Protein AF-A0A1J5P8K4-F1 (afdb_monomer_lite)

pLDDT: mean 73.36, std 12.19, range [48.62, 95.69]

Organism: NCBI:txid410659

Structure (mmCIF, N/CA/C/O backbone):
data_AF-A0A1J5P8K4-F1
#
_entry.id   AF-A0A1J5P8K4-F1
#
loop_
_atom_site.group_PDB
_atom_site.id
_atom_site.type_symbol
_atom_site.label_atom_id
_atom_site.label_alt_id
_atom_site.label_comp_id
_atom_site.label_asym_id
_atom_site.label_entity_id
_atom_site.label_seq_id
_atom_site.pdbx_PDB_ins_code
_atom_site.Cartn_x
_atom_site.Cartn_y
_atom_site.Cartn_z
_atom_site.occupancy
_atom_site.B_iso_or_equiv
_atom_site.auth_seq_id
_atom_site.auth_comp_id
_atom_site.auth_asym_id
_atom_site.auth_atom_id
_atom_site.pdbx_PDB_model_num
ATOM 1 N N . MET A 1 1 ? -3.760 -6.191 8.290 1.00 50.62 1 MET A N 1
ATOM 2 C CA . MET A 1 1 ? -4.776 -7.247 8.521 1.00 50.62 1 MET A CA 1
ATOM 3 C C . MET A 1 1 ? -4.836 -7.707 9.979 1.00 50.62 1 MET A C 1
ATOM 5 O O . MET A 1 1 ? -5.909 -7.622 10.555 1.00 50.62 1 MET A O 1
ATOM 9 N N . ASN A 1 2 ? -3.712 -8.074 10.612 1.00 51.94 2 ASN A N 1
ATOM 10 C CA . ASN A 1 2 ? -3.674 -8.512 12.024 1.00 51.94 2 ASN A CA 1
ATOM 11 C C . ASN A 1 2 ? -4.261 -7.515 13.048 1.00 51.94 2 ASN A C 1
ATOM 13 O O . ASN A 1 2 ? -4.908 -7.918 14.007 1.00 51.94 2 ASN A O 1
ATOM 17 N N . ILE A 1 3 ? -4.072 -6.207 12.845 1.00 54.38 3 ILE A N 1
ATOM 18 C CA . ILE A 1 3 ? -4.549 -5.177 13.787 1.00 54.38 3 ILE A CA 1
ATOM 19 C C . ILE A 1 3 ? -6.087 -5.091 13.793 1.00 54.38 3 ILE A C 1
ATOM 21 O O . ILE A 1 3 ? -6.693 -4.973 14.853 1.00 54.38 3 ILE A O 1
ATOM 25 N N . LEU A 1 4 ? -6.721 -5.230 12.624 1.00 57.44 4 LEU A N 1
ATOM 26 C CA . LEU A 1 4 ? -8.182 -5.217 12.478 1.00 57.44 4 LEU A CA 1
ATOM 27 C C . LEU A 1 4 ? -8.834 -6.480 13.046 1.00 57.44 4 LEU A C 1
ATOM 29 O O . LEU A 1 4 ? -9.880 -6.384 13.681 1.00 57.44 4 LEU A O 1
ATOM 33 N N . GLN A 1 5 ? -8.216 -7.652 12.858 1.00 64.62 5 GLN A N 1
ATOM 34 C CA . GLN A 1 5 ? -8.687 -8.895 13.482 1.00 64.62 5 GLN A CA 1
ATOM 35 C C . GLN A 1 5 ? -8.661 -8.778 15.007 1.00 64.62 5 GLN A C 1
ATOM 37 O O . GLN A 1 5 ? -9.682 -8.982 15.652 1.00 64.62 5 GLN A O 1
ATOM 42 N N . ARG A 1 6 ? -7.548 -8.301 15.575 1.00 76.94 6 ARG A N 1
ATOM 43 C CA . ARG A 1 6 ? -7.420 -8.089 17.021 1.00 76.94 6 ARG A CA 1
ATOM 44 C C . ARG A 1 6 ? -8.443 -7.093 17.580 1.00 76.94 6 ARG A C 1
ATOM 46 O O . ARG A 1 6 ? -8.961 -7.310 18.673 1.00 76.94 6 ARG A O 1
ATOM 53 N N . GLN A 1 7 ? -8.731 -6.009 16.857 1.00 63.56 7 GLN A N 1
ATOM 54 C CA . GLN A 1 7 ? -9.773 -5.058 17.262 1.00 63.56 7 GLN A CA 1
ATOM 55 C C . GLN A 1 7 ? -11.168 -5.685 17.197 1.00 63.56 7 GLN A C 1
ATOM 57 O O . GLN A 1 7 ? -11.941 -5.536 18.137 1.00 63.56 7 GLN A O 1
ATOM 62 N N . THR A 1 8 ? -11.461 -6.449 16.144 1.00 71.88 8 THR A N 1
ATOM 63 C CA . THR A 1 8 ? -12.735 -7.172 16.006 1.00 71.88 8 THR A CA 1
ATOM 64 C C . THR A 1 8 ? -12.936 -8.172 17.144 1.00 71.88 8 THR A C 1
ATOM 66 O O . THR A 1 8 ? -14.010 -8.228 17.743 1.00 71.88 8 THR A O 1
ATOM 69 N N . ASP A 1 9 ? -11.891 -8.922 17.487 1.00 76.19 9 ASP A N 1
ATOM 70 C CA . ASP A 1 9 ? -11.930 -9.908 18.566 1.00 76.19 9 ASP A CA 1
ATOM 71 C C . ASP A 1 9 ? -12.082 -9.243 19.941 1.00 76.19 9 ASP A C 1
ATOM 73 O O . ASP A 1 9 ? -12.815 -9.743 20.793 1.00 76.19 9 ASP A O 1
ATOM 77 N N . SER A 1 10 ? -11.466 -8.072 20.134 1.00 74.94 10 SER A N 1
ATOM 78 C CA . SER A 1 10 ? -11.601 -7.286 21.368 1.00 74.94 10 SER A CA 1
ATOM 79 C C . SER A 1 10 ? -13.024 -6.741 21.543 1.00 74.94 10 SER A C 1
ATOM 81 O O . SER A 1 10 ? -13.605 -6.885 22.616 1.00 74.94 10 SER A O 1
ATOM 83 N N . VAL A 1 11 ? -13.631 -6.209 20.476 1.00 72.00 11 VAL A N 1
ATOM 84 C CA . VAL A 1 11 ? -15.025 -5.723 20.501 1.00 72.00 11 VAL A CA 1
ATOM 85 C C . VAL A 1 11 ? -16.013 -6.878 20.699 1.00 72.00 11 VAL A C 1
ATOM 87 O O . VAL A 1 11 ? -16.992 -6.738 21.430 1.00 72.00 11 VAL A O 1
ATOM 90 N N . ARG A 1 12 ? -15.753 -8.056 20.114 1.00 72.00 12 ARG A N 1
ATOM 91 C CA . ARG A 1 12 ? -16.552 -9.268 20.373 1.00 72.00 12 ARG A CA 1
ATOM 92 C C . ARG A 1 12 ? -16.487 -9.713 21.832 1.00 72.00 12 ARG A C 1
ATOM 94 O O . ARG A 1 12 ? -17.516 -10.087 22.393 1.00 72.00 12 ARG A O 1
ATOM 101 N N . ALA A 1 13 ? -15.302 -9.686 22.440 1.00 79.50 13 ALA A N 1
ATOM 102 C CA . ALA A 1 13 ? -15.134 -10.047 23.844 1.00 79.50 13 ALA A CA 1
ATOM 103 C C . ALA A 1 13 ? -15.899 -9.083 24.768 1.00 79.50 13 ALA A C 1
ATOM 105 O O . ALA A 1 13 ? -16.605 -9.527 25.674 1.00 79.50 13 ALA A O 1
ATOM 106 N N . GLU A 1 14 ? -15.824 -7.780 24.492 1.00 76.06 14 GLU A N 1
ATOM 107 C CA . GLU A 1 14 ? -16.542 -6.749 25.245 1.00 76.06 14 GLU A CA 1
ATOM 108 C C . GLU A 1 14 ? -18.067 -6.865 25.090 1.00 76.06 14 GLU A C 1
ATOM 110 O O . GLU A 1 14 ? -18.800 -6.796 26.078 1.00 76.06 14 GLU A O 1
ATOM 115 N N . LEU A 1 15 ? -18.556 -7.144 23.878 1.00 74.50 15 LEU A N 1
ATOM 116 C CA . LEU A 1 15 ? -19.980 -7.364 23.623 1.00 74.50 15 LEU A CA 1
ATOM 117 C C . LEU A 1 15 ? -20.518 -8.582 24.390 1.00 74.50 15 LEU A C 1
ATOM 119 O O . LEU A 1 15 ? -21.574 -8.499 25.016 1.00 74.50 15 LEU A O 1
ATOM 123 N N . ASN A 1 16 ? -19.783 -9.696 24.396 1.00 73.31 16 ASN A N 1
ATOM 124 C CA . ASN A 1 16 ? -20.172 -10.895 25.146 1.00 73.31 16 ASN A CA 1
ATOM 125 C C . ASN A 1 16 ? -20.188 -10.646 26.664 1.00 73.31 16 ASN A C 1
ATOM 127 O O . ASN A 1 16 ? -21.091 -11.117 27.364 1.00 73.31 16 ASN A O 1
ATOM 131 N N . ALA A 1 17 ? -19.234 -9.862 27.178 1.00 76.88 17 ALA A N 1
ATOM 132 C CA . ALA A 1 17 ? -19.223 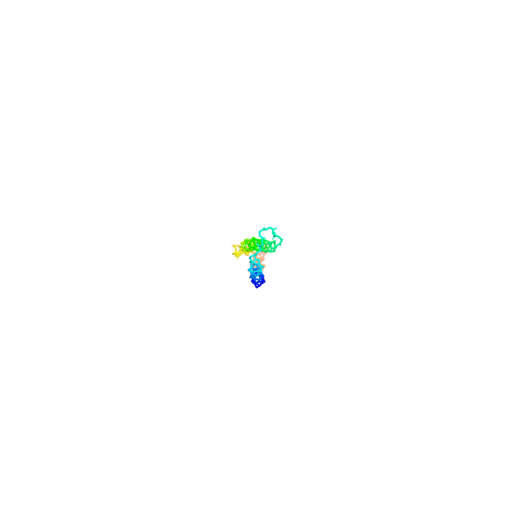-9.443 28.577 1.00 76.88 17 ALA A CA 1
ATOM 133 C C . ALA A 1 17 ? -20.424 -8.539 28.915 1.00 76.88 17 ALA A C 1
ATOM 135 O O . ALA A 1 17 ? -21.074 -8.734 29.945 1.00 76.88 17 ALA A O 1
ATOM 136 N N . ALA A 1 18 ? -20.776 -7.604 28.027 1.00 67.94 18 ALA A N 1
ATOM 137 C CA . ALA A 1 18 ? -21.936 -6.730 28.190 1.00 67.94 18 ALA A CA 1
ATOM 138 C C . ALA A 1 18 ? -23.263 -7.509 28.170 1.00 67.94 18 ALA A C 1
ATOM 140 O O . ALA A 1 18 ? -24.105 -7.285 29.040 1.00 67.94 18 ALA A O 1
ATOM 141 N N . ILE A 1 19 ? -23.434 -8.468 27.251 1.00 68.50 19 ILE A N 1
ATOM 142 C CA . ILE A 1 19 ? -24.621 -9.342 27.173 1.00 68.50 19 ILE A CA 1
ATOM 143 C C . ILE A 1 19 ? -24.780 -10.158 28.460 1.00 68.50 19 ILE A C 1
ATOM 145 O O . ILE A 1 19 ? -25.870 -10.215 29.032 1.00 68.50 19 ILE A O 1
ATOM 149 N N . THR A 1 20 ? -23.684 -10.729 28.963 1.00 74.19 20 THR A N 1
ATOM 150 C CA . THR A 1 20 ? -23.686 -11.468 30.236 1.00 74.19 20 THR A CA 1
ATOM 151 C C . THR A 1 20 ? -24.033 -10.543 31.409 1.00 74.19 20 THR A C 1
ATOM 153 O O . THR A 1 20 ? -24.794 -10.920 32.298 1.00 74.19 20 THR A O 1
ATOM 156 N N . GLY A 1 21 ? -23.557 -9.294 31.382 1.00 69.56 21 GLY A N 1
ATOM 157 C CA . GLY A 1 21 ? -23.916 -8.263 32.357 1.00 69.56 21 GLY A CA 1
ATOM 158 C C . GLY A 1 21 ? -25.386 -7.824 32.299 1.00 69.56 21 GLY A C 1
ATOM 159 O O . GLY A 1 21 ? -25.956 -7.504 33.342 1.00 69.56 21 GLY A O 1
ATOM 160 N N . VAL A 1 22 ? -26.018 -7.818 31.118 1.00 65.25 22 VAL A N 1
ATOM 161 C CA . VAL A 1 22 ? -27.469 -7.589 30.953 1.00 65.25 22 VAL A CA 1
ATOM 162 C C . VAL A 1 22 ? -28.257 -8.760 31.530 1.00 65.25 22 VAL A C 1
ATOM 164 O O . VAL A 1 22 ? -29.190 -8.534 32.296 1.00 65.25 22 VAL A O 1
ATOM 167 N N . ALA A 1 23 ? -27.873 -9.996 31.199 1.00 62.06 23 ALA A N 1
ATOM 168 C CA . ALA A 1 23 ? -28.528 -11.201 31.703 1.00 62.06 23 ALA A CA 1
ATOM 169 C C . ALA A 1 23 ? -28.462 -11.268 33.237 1.00 62.06 23 ALA A C 1
ATOM 171 O O . ALA A 1 23 ? -29.494 -11.386 33.889 1.00 62.06 23 ALA A O 1
ATOM 172 N N . ALA A 1 24 ? -27.283 -11.030 33.821 1.00 65.81 24 ALA A N 1
ATOM 173 C CA . ALA A 1 24 ? -27.112 -10.966 35.270 1.00 65.81 24 ALA A CA 1
ATOM 174 C C . ALA A 1 24 ? -27.910 -9.817 35.912 1.00 65.81 24 ALA A C 1
ATOM 176 O O . ALA A 1 24 ? -28.422 -9.958 37.020 1.00 65.81 24 ALA A O 1
ATOM 177 N N . ALA A 1 25 ? -28.034 -8.663 35.248 1.00 60.12 25 ALA A N 1
ATOM 178 C CA . ALA A 1 25 ? -28.866 -7.569 35.745 1.00 60.12 25 ALA A CA 1
ATOM 179 C C . ALA A 1 25 ? -30.355 -7.931 35.714 1.00 60.12 25 ALA A C 1
ATOM 181 O O . ALA A 1 25 ? -31.061 -7.631 36.670 1.00 60.12 25 ALA A O 1
ATOM 182 N N . ASN A 1 26 ? -30.818 -8.597 34.656 1.00 61.72 26 ASN A N 1
ATOM 183 C CA . ASN A 1 26 ? -32.197 -9.065 34.533 1.00 61.72 26 ASN A CA 1
ATOM 184 C C . ASN A 1 26 ? -32.531 -10.140 35.574 1.00 61.72 26 ASN A C 1
ATOM 186 O O . ASN A 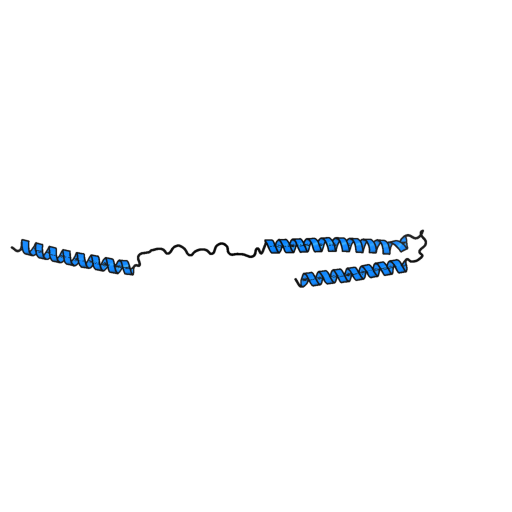1 26 ? -33.576 -10.035 36.215 1.00 61.72 26 ASN A O 1
ATOM 190 N N . ASP A 1 27 ? -31.625 -11.089 35.818 1.00 63.66 27 ASP A N 1
ATOM 191 C CA . ASP A 1 27 ? -31.789 -12.110 36.862 1.00 63.66 27 ASP A CA 1
ATOM 192 C C . ASP A 1 27 ? -31.841 -11.484 38.264 1.00 63.66 27 ASP A C 1
ATOM 194 O O . ASP A 1 27 ? -32.684 -11.845 39.083 1.00 63.66 27 ASP A O 1
ATOM 198 N N . ASN A 1 28 ? -31.018 -10.462 38.528 1.00 62.97 28 ASN A N 1
ATOM 199 C CA . ASN A 1 28 ? -31.056 -9.707 39.788 1.00 62.97 28 ASN A CA 1
ATOM 200 C C . ASN A 1 28 ? -32.286 -8.787 39.928 1.00 62.97 28 ASN A C 1
ATOM 202 O O . ASN A 1 28 ? -32.523 -8.246 41.007 1.00 62.97 28 ASN A O 1
ATOM 206 N N . THR A 1 29 ? -33.067 -8.593 38.861 1.00 56.47 29 THR A N 1
ATOM 207 C CA . THR A 1 29 ? -34.278 -7.750 38.859 1.00 56.47 29 THR A CA 1
ATOM 208 C C . THR A 1 29 ? -35.562 -8.596 38.874 1.00 56.47 29 THR A C 1
ATOM 210 O O . THR A 1 29 ? -36.659 -8.079 38.649 1.00 56.47 29 THR A O 1
ATOM 213 N N . PHE A 1 30 ? -35.468 -9.901 39.149 1.00 51.47 30 PHE A N 1
ATOM 214 C CA . PHE A 1 30 ? -36.637 -10.774 39.231 1.00 51.47 30 PHE A CA 1
ATOM 215 C C . PHE A 1 30 ? -37.503 -10.406 40.454 1.00 51.47 30 PHE A C 1
ATOM 217 O O . PHE A 1 30 ? -37.014 -10.331 41.577 1.00 51.47 30 PHE A O 1
ATOM 224 N N . ASN A 1 31 ? -38.804 -10.180 40.234 1.00 57.25 31 ASN A N 1
ATOM 225 C CA . ASN A 1 31 ? -39.810 -9.862 41.263 1.00 57.25 31 ASN A CA 1
ATOM 226 C C . ASN A 1 31 ? -39.697 -8.484 41.971 1.00 57.25 31 ASN A C 1
ATOM 228 O O . ASN A 1 31 ? -40.096 -8.340 43.127 1.00 57.25 31 ASN A O 1
ATOM 232 N N . VAL A 1 32 ? -39.201 -7.437 41.297 1.00 58.31 32 VAL A N 1
ATOM 233 C CA . VAL A 1 32 ? -39.280 -6.057 41.827 1.00 58.31 32 VAL A CA 1
ATOM 234 C C . VAL A 1 32 ? -40.688 -5.465 41.689 1.00 58.31 32 VAL A C 1
ATOM 236 O O . VAL A 1 32 ? -41.302 -5.509 40.620 1.00 58.31 32 VAL A O 1
ATOM 239 N N . ASN A 1 33 ? -41.188 -4.864 42.773 1.00 58.03 33 ASN A N 1
ATOM 240 C CA . ASN A 1 33 ? -42.472 -4.163 42.811 1.00 58.03 33 ASN A CA 1
ATOM 241 C C . ASN A 1 33 ? -42.532 -3.096 41.686 1.00 58.03 33 ASN A C 1
ATOM 243 O O . ASN A 1 33 ? -41.624 -2.262 41.613 1.00 58.03 33 ASN A O 1
ATOM 247 N N . PRO A 1 34 ? -43.574 -3.077 40.825 1.00 57.72 34 PRO A N 1
ATOM 248 C CA . PRO A 1 34 ? -43.709 -2.141 39.701 1.00 57.72 34 PRO A CA 1
ATOM 249 C C . PRO A 1 34 ? -43.551 -0.656 40.050 1.00 57.72 34 PRO A C 1
ATOM 251 O O . PRO A 1 34 ? -43.240 0.136 39.164 1.00 57.72 34 PRO A O 1
ATOM 254 N N . VAL A 1 35 ? -43.745 -0.287 41.319 1.00 56.97 35 VAL A N 1
ATOM 255 C CA . VAL A 1 35 ? -43.654 1.093 41.818 1.00 56.97 35 VAL A CA 1
ATOM 256 C C . VAL A 1 35 ? -42.198 1.535 42.077 1.00 56.97 35 VAL A C 1
ATOM 258 O O . VAL A 1 35 ? -41.928 2.727 42.193 1.00 56.97 35 VAL A O 1
ATOM 261 N N . GLN A 1 36 ? -41.228 0.609 42.119 1.00 57.41 36 GLN A N 1
ATOM 262 C CA . GLN A 1 36 ? -39.798 0.917 42.275 1.00 57.41 36 GLN A CA 1
ATOM 263 C C . GLN A 1 36 ? -39.039 0.759 40.948 1.00 57.41 36 GLN A C 1
ATOM 265 O O . GLN A 1 36 ? -38.321 -0.212 40.705 1.00 57.41 36 GLN A O 1
ATOM 270 N N . SER A 1 37 ? -39.160 1.766 40.083 1.00 57.53 37 SER A N 1
ATOM 271 C CA . SER A 1 37 ? -38.484 1.856 38.776 1.00 57.53 37 SER A CA 1
ATOM 272 C C . SER A 1 37 ? -36.952 1.881 38.872 1.00 57.53 37 SER A C 1
ATOM 274 O O . SER A 1 37 ? -36.264 1.550 37.908 1.00 57.53 37 SER A O 1
ATOM 276 N N . VAL A 1 38 ? -36.414 2.250 40.039 1.00 58.09 38 VAL A N 1
ATOM 277 C CA . VAL A 1 38 ? -34.976 2.440 40.291 1.00 58.09 38 VAL A CA 1
ATOM 278 C C . VAL A 1 38 ? -34.178 1.156 40.042 1.00 58.09 38 VAL A C 1
ATOM 280 O O . VAL A 1 38 ? -33.092 1.214 39.465 1.00 58.09 38 VAL A O 1
ATOM 283 N N . HIS A 1 39 ? -34.745 -0.009 40.365 1.00 56.28 39 HIS A N 1
ATOM 284 C CA . HIS A 1 39 ? -34.093 -1.303 40.146 1.00 56.28 39 HIS A CA 1
ATOM 285 C C . HIS A 1 39 ? -34.138 -1.784 38.687 1.00 56.28 39 HIS A C 1
ATOM 287 O O . HIS A 1 39 ? -33.337 -2.632 38.313 1.00 56.28 39 HIS A O 1
ATOM 293 N N . LYS A 1 40 ? -35.007 -1.214 37.835 1.00 59.75 40 LYS A N 1
ATOM 294 C CA . LYS A 1 40 ? -35.077 -1.522 36.389 1.00 59.75 40 LYS A CA 1
ATOM 295 C C . LYS A 1 40 ? -34.100 -0.689 35.550 1.00 59.75 40 LYS A C 1
ATOM 297 O O . LYS A 1 40 ? -33.732 -1.075 34.442 1.00 59.75 40 LYS A O 1
ATOM 302 N N . THR A 1 41 ? -33.646 0.442 36.086 1.00 60.69 41 THR A N 1
ATOM 303 C CA . THR A 1 41 ? -32.708 1.372 35.434 1.00 60.69 41 THR A CA 1
ATOM 304 C C . THR A 1 41 ? -31.396 0.729 34.947 1.00 60.69 41 THR A C 1
ATOM 306 O O . THR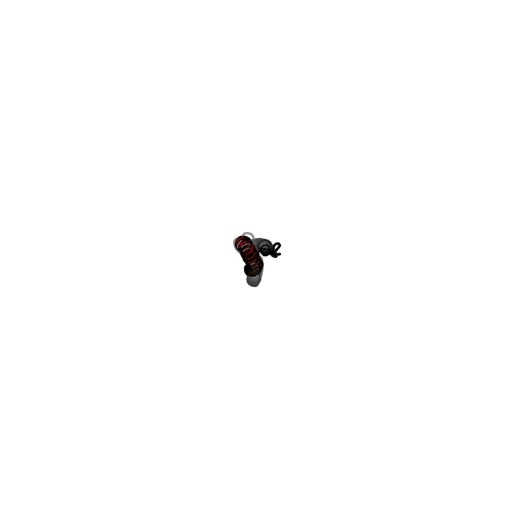 A 1 41 ? -30.964 1.063 33.843 1.00 60.69 41 THR A O 1
ATOM 309 N N . PRO A 1 42 ? -30.748 -0.198 35.688 1.00 65.06 42 PRO A N 1
ATOM 310 C CA . PRO A 1 42 ? -29.518 -0.854 35.240 1.00 65.06 42 PRO A CA 1
ATOM 311 C C . PRO A 1 42 ? -29.729 -1.774 34.032 1.00 65.06 42 PRO A C 1
ATOM 313 O O . PRO A 1 42 ? -28.865 -1.836 33.163 1.00 65.06 42 PRO A O 1
ATOM 316 N N . ALA A 1 43 ? -30.869 -2.470 33.961 1.00 64.62 43 ALA A N 1
ATOM 317 C CA . ALA A 1 43 ? -31.213 -3.338 32.835 1.00 64.62 43 ALA A CA 1
ATOM 318 C C . ALA A 1 43 ? -31.475 -2.515 31.564 1.00 64.62 43 ALA A C 1
ATOM 320 O O . ALA A 1 43 ? -30.894 -2.794 30.517 1.00 64.62 43 ALA A O 1
ATOM 321 N N . ALA A 1 44 ? -32.258 -1.437 31.681 1.00 64.38 44 ALA A N 1
ATOM 322 C CA . ALA A 1 44 ? -32.522 -0.519 30.574 1.00 64.38 44 ALA A CA 1
ATOM 323 C C . ALA A 1 44 ? -31.246 0.186 30.079 1.00 64.38 44 ALA A C 1
ATOM 325 O O . ALA A 1 44 ? -31.031 0.280 28.872 1.00 64.38 44 ALA A O 1
ATOM 326 N N . LYS A 1 45 ? -30.359 0.623 30.989 1.00 68.94 45 LYS A N 1
ATOM 327 C CA . LYS A 1 45 ? -29.051 1.186 30.612 1.00 68.94 45 LYS A CA 1
ATOM 328 C C . LYS A 1 45 ? -28.205 0.191 29.828 1.00 68.94 45 LYS A C 1
ATOM 330 O O . LYS A 1 45 ? -27.761 0.517 28.736 1.00 68.94 45 LYS A O 1
ATOM 335 N N . ARG A 1 46 ? -28.043 -1.035 30.336 1.00 67.44 46 ARG A N 1
ATOM 336 C CA . ARG A 1 46 ? -27.235 -2.041 29.637 1.00 67.44 46 ARG A CA 1
ATOM 337 C C . ARG A 1 46 ? -27.850 -2.465 28.299 1.00 67.44 46 ARG A C 1
ATOM 339 O O . ARG A 1 46 ? -27.121 -2.840 27.388 1.00 67.44 46 ARG A O 1
ATOM 346 N N . GLN A 1 47 ? -29.171 -2.378 28.147 1.00 71.69 47 GLN A N 1
ATOM 347 C CA . GLN A 1 47 ? -29.837 -2.622 26.867 1.00 71.69 47 GLN A CA 1
ATOM 348 C C . GLN A 1 47 ? -29.553 -1.513 25.844 1.00 71.69 47 GLN A C 1
ATOM 350 O O . GLN A 1 47 ? -29.296 -1.813 24.678 1.00 71.69 47 GLN A O 1
ATOM 355 N N . ILE A 1 48 ? -29.513 -0.253 26.289 1.00 69.75 48 ILE A N 1
ATOM 356 C CA . ILE A 1 48 ? -29.066 0.881 25.467 1.00 69.75 48 ILE A CA 1
ATOM 357 C C . ILE A 1 48 ? -27.584 0.725 25.102 1.00 69.75 48 ILE A C 1
ATOM 359 O O . ILE A 1 48 ? -27.229 0.947 23.948 1.00 69.75 48 ILE A O 1
ATOM 363 N N . ASP A 1 49 ? -26.737 0.267 26.028 1.00 71.25 49 ASP A N 1
ATOM 364 C CA . ASP A 1 49 ? -25.311 0.032 25.763 1.00 71.25 49 ASP A CA 1
ATOM 365 C C . ASP A 1 49 ? -25.102 -1.067 24.706 1.00 71.25 49 ASP A C 1
ATOM 367 O O . ASP A 1 49 ? -24.309 -0.902 23.779 1.00 71.25 49 ASP A O 1
ATOM 371 N N . VAL A 1 50 ? -25.859 -2.169 24.772 1.00 71.75 50 VAL A N 1
ATOM 372 C CA . VAL A 1 50 ? -25.825 -3.220 23.737 1.00 71.75 50 VAL A CA 1
ATOM 373 C C . VAL A 1 50 ? -26.306 -2.685 22.385 1.00 71.75 50 VAL A C 1
ATOM 375 O O . VAL A 1 50 ? -25.705 -2.993 21.352 1.00 71.75 50 VAL A O 1
ATOM 378 N N . GLN A 1 51 ? -27.353 -1.859 22.366 1.00 77.50 51 GLN A N 1
ATOM 379 C CA . GLN A 1 51 ? -27.868 -1.267 21.131 1.00 77.50 51 GLN A CA 1
ATOM 380 C C . GLN A 1 51 ? -26.873 -0.268 20.518 1.00 77.50 51 GLN A C 1
ATOM 382 O O . GLN A 1 51 ? -26.633 -0.306 19.309 1.00 77.50 51 GLN A O 1
ATOM 387 N N . ALA A 1 52 ? -26.233 0.558 21.348 1.00 71.62 52 ALA A N 1
ATOM 388 C CA . ALA A 1 52 ? -25.182 1.482 20.938 1.00 71.62 52 ALA A CA 1
ATOM 389 C C . ALA A 1 52 ? -23.960 0.730 20.390 1.00 71.62 52 ALA A C 1
ATOM 391 O O . ALA A 1 52 ? -23.501 1.029 19.289 1.00 71.62 52 ALA A O 1
ATOM 392 N N . ASN A 1 53 ? -23.491 -0.307 21.088 1.00 71.19 53 ASN A N 1
ATOM 393 C CA . ASN A 1 53 ? -22.359 -1.124 20.644 1.00 71.19 53 ASN A CA 1
ATOM 394 C C . ASN A 1 53 ? -22.657 -1.865 19.333 1.00 71.19 53 ASN A C 1
ATOM 396 O O . ASN A 1 53 ? -21.782 -1.981 18.477 1.00 71.19 53 ASN A O 1
ATOM 400 N N . THR A 1 54 ? -23.900 -2.306 19.126 1.00 78.25 54 THR A N 1
ATOM 401 C CA . THR A 1 54 ? -24.330 -2.936 17.866 1.00 78.25 54 THR A CA 1
ATOM 402 C C . THR A 1 54 ? -24.343 -1.934 16.708 1.00 78.25 54 THR A C 1
ATOM 404 O O . THR A 1 54 ? -23.868 -2.243 15.610 1.00 78.25 54 THR A O 1
ATOM 407 N N . ALA A 1 55 ? -24.837 -0.714 16.943 1.00 79.31 55 ALA A N 1
ATOM 408 C CA . ALA A 1 55 ? -24.808 0.357 15.949 1.00 79.31 55 ALA A CA 1
ATOM 409 C C . ALA A 1 55 ? -23.364 0.754 15.593 1.00 79.31 55 ALA A C 1
ATOM 411 O O . ALA A 1 55 ? -23.028 0.866 14.415 1.00 79.31 55 ALA A O 1
ATOM 412 N N . ILE A 1 56 ? -22.488 0.872 16.596 1.00 76.19 56 ILE A N 1
ATOM 413 C CA . ILE A 1 56 ? -21.060 1.163 16.408 1.00 76.19 56 ILE A CA 1
ATOM 414 C C . ILE A 1 56 ? -20.377 0.046 15.610 1.00 76.19 56 ILE A C 1
ATOM 416 O O . ILE A 1 56 ? -19.671 0.339 14.647 1.00 76.19 56 I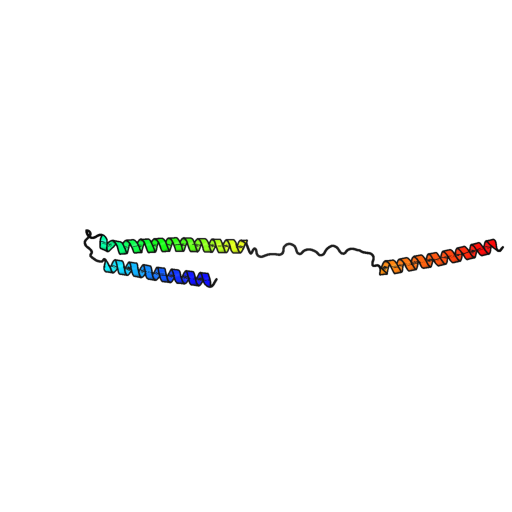LE A O 1
ATOM 420 N N . LEU A 1 57 ? -20.616 -1.227 15.945 1.00 78.56 57 LEU A N 1
ATOM 421 C CA . LEU A 1 57 ? -20.072 -2.369 15.201 1.00 78.56 57 LEU A CA 1
ATOM 422 C C . LEU A 1 57 ? -20.488 -2.322 13.723 1.00 78.56 57 LEU A C 1
ATOM 424 O O . LEU A 1 57 ? -19.655 -2.509 12.839 1.00 78.56 57 LEU A O 1
ATOM 428 N N . THR A 1 58 ? -21.761 -2.027 13.454 1.00 81.88 58 THR A N 1
ATOM 429 C CA . THR A 1 58 ? -22.301 -1.931 12.088 1.00 81.88 58 THR A CA 1
ATOM 430 C C . THR A 1 58 ? -21.629 -0.798 11.310 1.00 81.88 58 THR A C 1
ATOM 432 O O . THR A 1 58 ? -21.188 -0.996 10.176 1.00 81.88 58 THR A O 1
ATOM 435 N N . GLN A 1 59 ? -21.463 0.367 11.944 1.00 77.94 59 GLN A N 1
ATOM 436 C CA . GLN A 1 59 ? -20.758 1.508 11.360 1.00 77.94 59 GLN A CA 1
ATOM 437 C C . GLN A 1 59 ? -19.284 1.177 11.068 1.00 77.94 59 GLN A C 1
ATOM 439 O O . GLN A 1 59 ? -18.752 1.550 10.022 1.00 77.94 59 GLN A O 1
ATOM 444 N N . LEU A 1 60 ? -18.617 0.456 11.974 1.00 75.44 60 LEU A N 1
ATOM 445 C CA . LEU A 1 60 ? -17.219 0.050 11.822 1.00 75.44 60 LEU A CA 1
ATOM 446 C C . LEU A 1 60 ? -17.031 -0.953 10.679 1.00 75.44 60 LEU A C 1
ATOM 448 O O . LEU A 1 60 ? -16.104 -0.786 9.890 1.00 75.44 60 LEU A O 1
ATOM 452 N N . VAL A 1 61 ? -17.910 -1.949 10.540 1.00 78.19 61 VAL A N 1
ATOM 453 C CA . VAL A 1 61 ? -17.863 -2.906 9.419 1.00 78.19 61 VAL A CA 1
ATOM 454 C C . VAL A 1 61 ? -18.067 -2.189 8.081 1.00 78.19 61 VAL A C 1
ATOM 456 O O . VAL A 1 61 ? -17.284 -2.405 7.157 1.00 78.19 61 VAL A O 1
ATOM 459 N N . ALA A 1 62 ? -19.031 -1.266 7.996 1.00 80.12 62 ALA A N 1
ATOM 460 C CA . ALA A 1 62 ? -19.248 -0.460 6.792 1.00 80.12 62 ALA A CA 1
ATOM 461 C C . ALA A 1 62 ? -18.023 0.409 6.445 1.00 80.12 62 ALA A C 1
ATOM 463 O O . ALA A 1 62 ? -17.593 0.466 5.290 1.00 80.12 62 ALA A O 1
ATOM 464 N N . ASN A 1 63 ? -17.404 1.038 7.449 1.00 77.06 63 ASN A N 1
ATOM 465 C CA . ASN A 1 63 ? -16.174 1.810 7.265 1.00 77.06 63 ASN A CA 1
ATOM 466 C C . ASN A 1 63 ? -14.994 0.936 6.807 1.00 77.06 63 ASN A C 1
ATOM 468 O O . ASN A 1 63 ? -14.184 1.381 5.993 1.00 77.06 63 ASN A O 1
ATOM 472 N N . LEU A 1 64 ? -14.900 -0.310 7.281 1.00 78.31 64 LEU A N 1
ATOM 473 C CA . LEU A 1 64 ? -13.874 -1.259 6.843 1.00 78.31 64 LEU A CA 1
ATOM 474 C C . LEU A 1 64 ? -14.058 -1.704 5.393 1.00 78.31 64 LEU A C 1
ATOM 476 O O . LEU A 1 64 ? -13.074 -1.803 4.657 1.00 78.31 64 LEU A O 1
ATOM 480 N N . GLU A 1 65 ? -15.292 -1.952 4.965 1.00 81.50 65 GLU A N 1
ATOM 481 C CA . GLU A 1 65 ? -15.581 -2.265 3.565 1.00 81.50 65 GLU A CA 1
ATOM 482 C C . GLU A 1 65 ? -15.267 -1.078 2.652 1.00 81.50 65 GLU A C 1
ATOM 484 O O . GLU A 1 65 ? -14.598 -1.258 1.633 1.00 81.50 65 GLU A O 1
ATOM 489 N N . MET A 1 66 ? -15.632 0.145 3.053 1.00 81.31 66 MET A N 1
ATOM 490 C CA . MET A 1 66 ? -15.258 1.359 2.319 1.00 81.31 66 MET A CA 1
ATOM 491 C C . MET A 1 66 ? -13.741 1.543 2.233 1.00 81.31 66 MET A C 1
ATOM 493 O O . MET A 1 66 ? -13.226 1.833 1.154 1.00 81.31 66 MET A O 1
ATOM 497 N N . ALA A 1 67 ? -13.007 1.319 3.326 1.00 72.56 67 ALA A N 1
ATOM 498 C CA . ALA A 1 67 ? -11.546 1.387 3.325 1.00 72.56 67 ALA A CA 1
ATOM 499 C C . ALA A 1 67 ? -10.913 0.307 2.428 1.00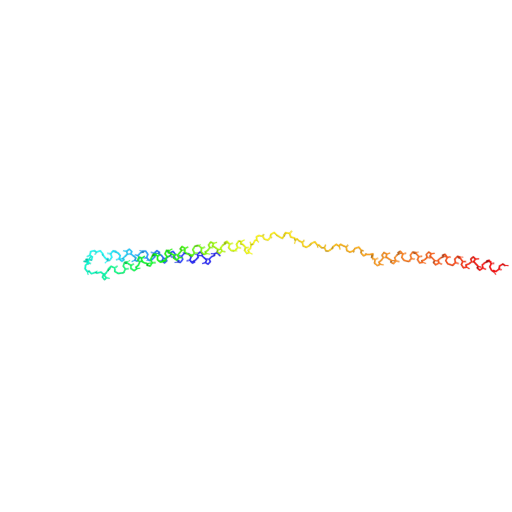 72.56 67 ALA A C 1
ATOM 501 O O . ALA A 1 67 ? -9.924 0.568 1.746 1.00 72.56 67 ALA A O 1
ATOM 502 N N . LYS A 1 68 ? -11.500 -0.895 2.369 1.00 77.19 68 LYS A N 1
ATOM 503 C CA . LYS A 1 68 ? -11.068 -1.967 1.459 1.00 77.19 68 LYS A CA 1
ATOM 504 C C . LYS A 1 68 ? -11.311 -1.596 -0.006 1.00 77.19 68 LYS A C 1
ATOM 506 O O . LYS A 1 68 ? -10.443 -1.841 -0.838 1.00 77.19 68 LYS A O 1
ATOM 511 N N . VAL A 1 69 ? -12.454 -0.987 -0.322 1.00 77.19 69 VAL A N 1
ATOM 512 C CA . VAL A 1 69 ? -12.763 -0.496 -1.676 1.00 77.19 69 VAL A CA 1
ATOM 513 C C . VAL A 1 69 ? -11.852 0.672 -2.060 1.00 77.19 69 VAL A C 1
ATOM 515 O O . VAL A 1 69 ? -11.351 0.705 -3.182 1.00 77.19 69 VAL A O 1
ATOM 518 N N . ALA A 1 70 ? -11.581 1.594 -1.134 1.00 79.00 70 ALA A N 1
ATOM 519 C CA . ALA A 1 70 ? -10.634 2.686 -1.340 1.00 79.00 70 ALA A CA 1
ATOM 520 C C . ALA A 1 70 ? -9.218 2.156 -1.606 1.00 79.00 70 ALA A C 1
ATOM 522 O O . ALA A 1 70 ? -8.594 2.578 -2.572 1.00 79.00 70 ALA A O 1
ATOM 523 N N . LEU A 1 71 ? -8.755 1.156 -0.848 1.00 73.31 71 LEU A N 1
ATOM 524 C CA . LEU A 1 71 ? -7.465 0.504 -1.086 1.00 73.31 71 LEU A CA 1
ATOM 525 C C . LEU A 1 71 ? -7.408 -0.171 -2.463 1.00 73.31 71 LEU A C 1
ATOM 527 O O . LEU A 1 71 ? -6.433 0.000 -3.182 1.00 73.31 71 LEU A O 1
ATOM 531 N N . LEU A 1 72 ? -8.465 -0.882 -2.872 1.00 70.56 72 LEU A N 1
ATOM 532 C CA . LEU A 1 72 ? -8.551 -1.471 -4.218 1.00 70.56 72 LEU A CA 1
ATOM 533 C C . LEU A 1 72 ? -8.531 -0.413 -5.333 1.00 70.56 72 LEU A C 1
ATOM 535 O O . LEU A 1 72 ? -8.109 -0.707 -6.450 1.00 70.56 72 LEU A O 1
ATOM 539 N N . LYS A 1 73 ? -8.982 0.809 -5.035 1.00 67.81 73 LYS A N 1
ATOM 540 C CA . LYS A 1 73 ? -8.969 1.946 -5.959 1.00 67.81 73 LYS A CA 1
ATOM 541 C C . LYS A 1 73 ? -7.626 2.685 -5.977 1.00 67.81 73 LYS A C 1
ATOM 543 O O . LYS A 1 73 ? -7.242 3.167 -7.036 1.00 67.81 73 LYS A O 1
ATOM 548 N N . GLU A 1 74 ? -6.940 2.791 -4.838 1.00 67.50 74 GLU A N 1
ATOM 549 C CA . GLU A 1 74 ? -5.636 3.463 -4.681 1.00 67.50 74 GLU A CA 1
ATOM 550 C C . GLU A 1 74 ? -4.452 2.585 -5.085 1.00 67.50 74 GLU A C 1
ATOM 552 O O . GLU A 1 74 ? -3.457 3.091 -5.599 1.00 67.50 74 GLU A O 1
ATOM 557 N N . THR A 1 75 ? -4.574 1.268 -4.921 1.00 69.56 75 THR A N 1
ATOM 558 C CA . THR A 1 75 ? -3.709 0.288 -5.572 1.00 69.56 75 THR A CA 1
ATOM 559 C C . THR A 1 75 ? -4.485 -0.352 -6.721 1.00 69.56 75 THR A C 1
ATOM 561 O O . THR A 1 75 ? -4.803 -1.546 -6.638 1.00 69.56 75 THR A O 1
ATOM 564 N N . PRO A 1 76 ? -4.821 0.388 -7.805 1.00 61.66 76 PRO A N 1
ATOM 565 C CA . PRO A 1 76 ? -5.197 -0.307 -9.020 1.00 61.66 76 PRO A CA 1
ATOM 566 C C . PRO A 1 76 ? -4.023 -1.238 -9.309 1.00 61.66 76 PRO A C 1
ATOM 568 O O . PRO A 1 76 ? -2.868 -0.842 -9.128 1.00 61.66 76 PRO A O 1
ATOM 571 N N . LEU A 1 77 ? -4.291 -2.494 -9.663 1.00 53.22 77 LEU A N 1
ATOM 572 C CA . LEU A 1 77 ? -3.243 -3.367 -10.169 1.00 53.22 77 LEU A CA 1
ATOM 573 C C . LEU A 1 77 ? -2.596 -2.582 -11.311 1.00 53.22 77 LEU A C 1
ATOM 575 O O . LEU A 1 77 ? -3.229 -2.403 -12.350 1.00 53.22 77 LEU A O 1
ATOM 579 N N . ILE A 1 78 ? -1.416 -2.004 -11.072 1.00 58.12 78 ILE A N 1
ATOM 580 C CA . ILE A 1 78 ? -0.750 -1.156 -12.048 1.00 58.12 78 ILE A CA 1
ATOM 581 C C . ILE A 1 78 ? -0.328 -2.121 -13.147 1.00 58.12 78 ILE A C 1
ATOM 583 O O . ILE A 1 78 ? 0.760 -2.691 -13.120 1.00 58.12 78 ILE A O 1
ATOM 587 N N . GLN A 1 79 ? -1.207 -2.349 -14.118 1.00 59.81 79 GLN A N 1
ATOM 588 C CA . GLN A 1 79 ? -0.741 -2.663 -15.444 1.00 59.81 79 GLN A CA 1
ATOM 589 C C . GLN A 1 79 ? -0.052 -1.387 -15.882 1.00 59.81 79 GLN A C 1
ATOM 591 O O . GLN A 1 79 ? -0.677 -0.349 -16.075 1.00 59.81 79 GLN A O 1
ATOM 596 N N . VAL A 1 80 ? 1.272 -1.449 -15.933 1.00 60.28 80 VAL A N 1
ATOM 597 C CA . VAL A 1 80 ? 2.077 -0.479 -16.659 1.00 60.28 80 VAL A CA 1
ATOM 598 C C . VAL A 1 80 ? 1.577 -0.548 -18.104 1.00 60.28 80 VAL A C 1
ATOM 600 O O . VAL A 1 80 ? 2.031 -1.399 -18.864 1.00 60.28 80 VAL A O 1
ATOM 603 N N . ILE A 1 81 ? 0.558 0.252 -18.440 1.00 65.00 81 ILE A N 1
ATOM 604 C CA . ILE A 1 81 ? -0.044 0.254 -19.778 1.00 65.00 81 ILE A CA 1
ATOM 605 C C . ILE A 1 81 ? 0.947 0.841 -20.781 1.00 65.00 81 ILE A C 1
ATOM 607 O O . ILE A 1 81 ? 1.006 0.352 -21.898 1.00 65.00 81 ILE A O 1
ATOM 611 N N . ASP A 1 82 ? 1.832 1.748 -20.364 1.00 63.41 82 ASP A N 1
ATOM 612 C CA . ASP A 1 82 ? 2.848 2.294 -21.256 1.00 63.41 82 ASP A CA 1
ATOM 613 C C . ASP A 1 82 ? 4.236 2.217 -20.636 1.00 63.41 82 ASP A C 1
ATOM 615 O O . ASP A 1 82 ? 4.638 3.006 -19.779 1.00 63.41 82 ASP A O 1
ATOM 619 N N . LYS A 1 83 ? 5.002 1.233 -21.109 1.00 68.56 83 LYS A N 1
ATOM 620 C CA . LYS A 1 83 ? 6.455 1.264 -20.976 1.00 68.56 83 LYS A CA 1
ATOM 621 C C . LYS A 1 83 ? 6.935 2.418 -21.860 1.00 68.56 83 LYS A C 1
ATOM 623 O O . LYS A 1 83 ? 6.592 2.414 -23.043 1.00 68.56 83 LYS A O 1
ATOM 628 N N . PRO A 1 84 ? 7.723 3.380 -21.352 1.00 69.62 84 PRO A N 1
ATOM 629 C CA . PRO A 1 84 ? 8.305 4.392 -22.218 1.00 69.62 84 PRO A CA 1
ATOM 630 C C . PRO A 1 84 ? 9.146 3.674 -23.273 1.00 69.62 84 PRO A C 1
ATOM 632 O O . PRO A 1 84 ? 10.113 2.981 -22.945 1.00 69.62 84 PRO A O 1
ATOM 635 N N . ILE A 1 85 ? 8.747 3.785 -24.541 1.00 69.25 85 ILE A N 1
ATOM 636 C CA . ILE A 1 85 ? 9.564 3.264 -25.631 1.00 69.25 85 ILE A CA 1
ATOM 637 C C . ILE A 1 85 ? 10.851 4.089 -25.630 1.00 69.25 85 ILE A C 1
ATOM 639 O O . ILE A 1 85 ? 10.803 5.318 -25.519 1.00 69.25 85 ILE A O 1
ATOM 643 N N . LEU A 1 86 ? 12.010 3.428 -25.706 1.00 72.00 86 LEU A N 1
ATOM 644 C CA . LEU A 1 86 ? 13.272 4.150 -25.847 1.00 72.00 86 LEU A CA 1
ATOM 645 C C . LEU A 1 86 ? 13.177 5.090 -27.060 1.00 72.00 86 LEU A C 1
ATOM 647 O O . LEU A 1 86 ? 12.609 4.693 -28.083 1.00 72.00 86 LEU A O 1
ATOM 651 N N . PRO A 1 87 ? 13.716 6.322 -26.967 1.00 74.00 87 PRO A N 1
ATOM 652 C CA . PRO A 1 87 ? 13.642 7.279 -28.060 1.00 74.00 87 PRO A CA 1
ATOM 653 C C . PRO A 1 87 ? 14.202 6.641 -29.330 1.00 74.00 87 PRO A C 1
ATOM 655 O O . PRO A 1 87 ? 15.226 5.954 -29.274 1.00 74.00 87 PRO A O 1
ATOM 658 N N . LEU A 1 88 ? 13.516 6.874 -30.454 1.00 72.94 88 LEU A N 1
ATOM 659 C CA . LEU A 1 88 ? 13.898 6.391 -31.780 1.00 72.94 88 LEU A CA 1
ATOM 660 C C . LEU A 1 88 ? 15.416 6.501 -31.960 1.00 72.94 88 LEU A C 1
ATOM 662 O O . LEU A 1 88 ? 15.998 7.557 -31.677 1.00 72.94 88 LEU A O 1
ATOM 666 N N . GLN A 1 89 ? 16.050 5.405 -32.391 1.00 69.00 89 GLN A N 1
ATOM 667 C CA . GLN A 1 89 ? 17.490 5.366 -32.617 1.00 69.00 89 GLN A CA 1
ATOM 668 C C . GLN A 1 89 ? 17.857 6.542 -33.521 1.00 69.00 89 GLN A C 1
ATOM 670 O O . GLN A 1 89 ? 17.413 6.636 -34.663 1.00 69.00 89 GLN A O 1
ATOM 675 N N . LYS A 1 90 ? 18.618 7.496 -32.982 1.00 67.25 90 LYS A N 1
ATOM 676 C CA . LYS A 1 90 ? 19.104 8.620 -33.773 1.00 67.25 90 LYS A CA 1
ATOM 677 C C . LYS A 1 90 ? 20.106 8.040 -34.763 1.00 67.25 90 LYS A C 1
ATOM 679 O O . LYS A 1 90 ? 21.229 7.737 -34.366 1.00 67.25 90 LYS A O 1
ATOM 684 N N . GLU A 1 91 ? 19.696 7.904 -36.020 1.00 69.06 91 GLU A N 1
ATOM 685 C CA . GLU A 1 91 ? 20.544 7.621 -37.185 1.00 69.06 91 GLU A CA 1
ATOM 686 C C . GLU A 1 91 ? 21.563 8.764 -37.347 1.00 69.06 91 GLU A C 1
ATOM 688 O O . GLU A 1 91 ? 21.434 9.660 -38.178 1.00 69.06 91 GLU A O 1
ATOM 693 N N . LYS A 1 92 ? 22.567 8.809 -36.468 1.00 71.31 92 LYS A N 1
ATOM 694 C CA . LYS A 1 92 ? 23.723 9.686 -36.623 1.00 71.31 92 LYS A CA 1
ATOM 695 C C . LYS A 1 92 ? 24.752 8.912 -37.420 1.00 71.31 92 LYS A C 1
ATOM 697 O O . LYS A 1 92 ? 25.187 7.839 -37.001 1.00 71.31 92 LYS A O 1
ATOM 702 N N . ILE A 1 93 ? 25.178 9.481 -38.543 1.00 70.62 93 ILE A N 1
ATOM 703 C CA . ILE A 1 93 ? 26.328 8.970 -39.285 1.00 70.62 93 ILE A CA 1
ATOM 704 C C . ILE A 1 93 ? 27.499 8.907 -38.299 1.00 70.62 93 ILE A C 1
ATOM 706 O O . ILE A 1 93 ? 27.912 9.919 -37.732 1.00 70.62 93 ILE A O 1
ATOM 710 N N . SER A 1 94 ? 27.981 7.693 -38.031 1.00 80.69 94 SER A N 1
ATOM 711 C CA . SER A 1 94 ? 29.096 7.491 -37.110 1.00 80.69 94 SER A CA 1
ATOM 712 C C . SER A 1 94 ? 30.309 8.270 -37.612 1.00 80.69 94 SER A C 1
ATOM 714 O O . SER A 1 94 ? 30.638 8.198 -38.798 1.00 80.69 94 SER A O 1
ATOM 716 N N . LYS A 1 95 ? 30.999 8.970 -36.701 1.00 80.56 95 LYS A N 1
ATOM 717 C CA . LYS A 1 95 ? 32.216 9.747 -36.998 1.00 80.56 95 LYS A CA 1
ATOM 718 C C . LYS A 1 95 ? 33.252 8.923 -37.771 1.00 80.56 95 LYS A C 1
ATOM 720 O O . LYS A 1 95 ? 33.980 9.452 -38.605 1.00 80.56 95 LYS A O 1
ATOM 725 N N . LEU A 1 96 ? 33.287 7.614 -37.515 1.00 83.69 96 LEU A N 1
ATOM 726 C CA . LEU A 1 96 ? 34.172 6.688 -38.209 1.00 83.69 96 LEU A CA 1
ATOM 727 C C . LEU A 1 96 ? 33.758 6.474 -39.672 1.00 83.69 96 LEU A C 1
ATOM 729 O O . LEU A 1 96 ? 34.606 6.531 -40.557 1.00 83.69 96 LEU A O 1
ATOM 733 N N . LYS A 1 97 ? 32.456 6.298 -39.944 1.00 85.19 97 LYS A N 1
ATOM 734 C CA . LYS A 1 97 ? 31.944 6.170 -41.318 1.00 85.19 97 LYS A CA 1
ATOM 735 C C . LYS A 1 97 ? 32.239 7.447 -42.110 1.00 85.19 97 LYS A C 1
ATOM 737 O O . LYS A 1 97 ? 32.760 7.359 -43.216 1.00 85.19 97 LYS A O 1
ATOM 742 N N . SER A 1 98 ? 32.000 8.626 -41.529 1.00 85.75 98 SER A N 1
ATOM 743 C CA . SER A 1 98 ? 32.302 9.899 -42.200 1.00 85.75 98 SER A CA 1
ATOM 744 C C . SER A 1 98 ? 33.795 10.103 -42.469 1.00 85.75 98 SER A C 1
ATOM 746 O O . SER A 1 98 ? 34.146 10.645 -43.511 1.00 85.75 98 SER A O 1
ATOM 748 N N . LEU A 1 99 ? 34.677 9.649 -41.570 1.00 90.75 99 LEU A N 1
ATOM 749 C CA . LEU A 1 99 ? 36.124 9.757 -41.765 1.00 90.75 99 LEU A CA 1
ATOM 750 C C . LEU A 1 99 ? 36.608 8.875 -42.924 1.00 90.75 99 LEU A C 1
ATOM 752 O O . LEU A 1 99 ? 37.406 9.325 -43.739 1.00 90.75 99 LEU A O 1
ATOM 756 N N . ILE A 1 100 ? 36.095 7.646 -43.026 1.00 92.44 100 ILE A N 1
ATOM 757 C CA . ILE A 1 100 ? 36.465 6.711 -44.097 1.00 92.44 100 ILE A CA 1
ATOM 758 C C . ILE A 1 100 ? 35.985 7.233 -45.456 1.00 92.44 100 ILE A C 1
ATOM 760 O O . ILE A 1 100 ? 36.775 7.312 -46.396 1.00 92.44 100 ILE A O 1
ATOM 764 N N . PHE A 1 101 ? 34.717 7.649 -45.557 1.00 91.31 101 PHE A N 1
ATOM 765 C CA . PHE A 1 101 ? 34.179 8.199 -46.806 1.00 91.31 101 PHE A CA 1
ATOM 766 C C . PHE A 1 101 ? 34.853 9.523 -47.196 1.00 91.31 101 PHE A C 1
ATOM 768 O O . PHE A 1 101 ? 35.175 9.718 -48.366 1.00 91.31 101 PHE A O 1
ATOM 775 N N . GLY A 1 102 ? 35.131 10.405 -46.229 1.00 92.56 102 GLY A N 1
ATOM 776 C CA . GLY A 1 102 ? 35.849 11.659 -46.472 1.00 92.56 102 GLY A CA 1
ATOM 777 C C . GLY A 1 102 ? 37.302 11.445 -46.902 1.00 92.56 102 GLY A C 1
ATOM 778 O O . GLY A 1 102 ? 37.767 12.104 -47.829 1.00 92.56 102 GLY A O 1
ATOM 779 N N . GLY A 1 103 ? 38.005 10.491 -46.285 1.00 94.06 103 GLY A N 1
ATOM 780 C CA . GLY A 1 103 ? 39.378 10.135 -46.649 1.00 94.06 103 GLY A CA 1
ATOM 781 C C . GLY A 1 103 ? 39.478 9.543 -48.055 1.00 94.06 103 GLY A C 1
ATOM 782 O O . GLY A 1 103 ? 40.349 9.945 -48.825 1.00 94.06 103 GLY A O 1
ATOM 783 N N . LEU A 1 104 ? 38.549 8.653 -48.422 1.00 95.12 104 LEU A N 1
ATOM 784 C CA . LEU A 1 104 ? 38.487 8.080 -49.768 1.00 95.12 104 LEU A CA 1
ATOM 785 C C . LEU A 1 104 ? 38.248 9.168 -50.828 1.00 95.12 104 LEU A C 1
ATOM 787 O O . LEU A 1 104 ? 38.975 9.239 -51.818 1.00 95.12 104 LEU A O 1
ATOM 791 N N . LEU A 1 105 ? 37.259 10.040 -50.600 1.00 95.31 105 LEU A N 1
ATOM 792 C CA . LEU A 1 105 ? 36.914 11.108 -51.538 1.00 95.31 105 LEU A CA 1
ATOM 793 C C . LEU A 1 105 ? 38.049 12.140 -51.663 1.00 95.31 105 LEU A C 1
ATOM 795 O O . LEU A 1 105 ? 38.405 12.544 -52.768 1.00 95.31 105 LEU A O 1
ATOM 799 N N . GLY A 1 106 ? 38.652 12.533 -50.537 1.00 95.62 106 GLY A N 1
ATOM 800 C CA . GLY A 1 106 ? 39.767 13.479 -50.504 1.00 95.62 106 GLY A CA 1
ATOM 801 C C . GLY A 1 106 ? 41.023 12.936 -51.186 1.00 95.62 106 GLY A C 1
ATOM 802 O O . GLY A 1 106 ? 41.640 13.642 -51.983 1.00 95.62 106 GLY A O 1
ATOM 803 N N . GLY A 1 107 ? 41.368 11.668 -50.940 1.00 95.00 107 GLY A N 1
ATOM 804 C CA . GLY A 1 107 ? 42.487 11.005 -51.611 1.00 95.00 107 GLY A CA 1
ATOM 805 C C . GLY A 1 107 ? 42.282 10.914 -53.123 1.00 95.00 107 GLY A C 1
ATOM 806 O O . GLY A 1 107 ? 43.186 11.248 -53.890 1.00 95.00 107 GLY A O 1
ATOM 807 N N . PHE A 1 108 ? 41.075 10.547 -53.562 1.00 95.25 108 PHE A N 1
ATOM 808 C CA . PHE A 1 108 ? 40.737 10.481 -54.983 1.00 95.25 108 PHE A CA 1
ATOM 809 C C . PHE A 1 108 ? 40.870 11.844 -55.680 1.00 95.25 108 PHE A C 1
ATOM 811 O O . PHE A 1 108 ? 41.512 11.950 -56.728 1.00 95.25 108 PHE A O 1
ATOM 818 N N . LEU A 1 109 ? 40.335 12.907 -55.071 1.00 95.69 109 LEU A N 1
ATOM 819 C CA . LEU A 1 109 ? 40.456 14.266 -55.606 1.00 95.69 109 LEU A CA 1
ATOM 820 C C . LEU A 1 109 ? 41.912 14.744 -55.649 1.00 95.69 109 LEU A C 1
ATOM 822 O O . LEU A 1 109 ? 42.320 15.379 -56.621 1.00 95.69 109 LEU A O 1
ATOM 826 N N . MET A 1 110 ? 42.717 14.414 -54.639 1.00 94.56 110 MET A N 1
ATOM 827 C CA . MET A 1 110 ? 44.132 14.785 -54.607 1.00 94.56 110 MET A CA 1
ATOM 828 C C . MET A 1 110 ? 44.920 14.145 -55.757 1.00 94.56 110 MET A C 1
ATOM 830 O O . MET A 1 110 ? 45.712 14.828 -56.409 1.00 94.56 110 MET A O 1
ATOM 834 N N . VAL A 1 111 ? 44.667 12.866 -56.055 1.00 94.94 111 VAL A N 1
ATOM 835 C CA . VAL A 1 111 ? 45.282 12.180 -57.202 1.00 94.94 111 VAL A CA 1
ATOM 836 C C . VAL A 1 111 ? 44.867 12.843 -58.515 1.00 94.94 111 VAL A C 1
ATOM 838 O O . VAL A 1 111 ? 45.737 13.154 -59.329 1.00 94.94 111 VAL A O 1
ATOM 841 N N . LEU A 1 112 ? 43.574 13.129 -58.704 1.00 94.75 112 LEU A N 1
ATOM 842 C CA . LEU A 1 112 ? 43.090 13.819 -59.904 1.00 94.75 112 LEU A CA 1
ATOM 843 C C . LEU A 1 112 ? 43.773 15.176 -60.096 1.00 94.75 112 LEU A C 1
ATOM 845 O O . LEU A 1 112 ? 44.263 15.461 -61.187 1.00 94.75 112 LEU A O 1
ATOM 849 N N . ILE A 1 113 ? 43.871 15.989 -59.042 1.00 94.69 113 ILE A N 1
ATOM 850 C CA . ILE A 1 113 ? 44.528 17.302 -59.111 1.00 94.69 113 ILE A CA 1
ATOM 851 C C . ILE A 1 113 ? 45.999 17.159 -59.516 1.00 94.69 113 ILE A C 1
ATOM 853 O O . ILE A 1 113 ? 46.481 17.926 -60.348 1.00 94.69 113 ILE A O 1
ATOM 857 N N . LEU A 1 114 ? 46.726 16.187 -58.960 1.00 93.94 114 LEU A N 1
ATOM 858 C CA . LEU A 1 114 ? 48.132 15.966 -59.311 1.00 93.94 114 LEU A CA 1
ATOM 859 C C . LEU A 1 114 ? 48.302 15.515 -60.766 1.00 93.94 114 LEU A C 1
ATOM 861 O O . LEU A 1 114 ? 49.210 16.000 -61.444 1.00 93.94 114 LEU A O 1
ATOM 865 N N . VAL A 1 115 ? 47.420 14.642 -61.258 1.00 93.19 115 VAL A N 1
ATOM 866 C CA . VAL A 1 115 ? 47.419 14.205 -62.662 1.00 93.19 115 VAL A CA 1
ATOM 867 C C . VAL A 1 115 ? 47.127 15.385 -63.586 1.00 93.19 115 VAL A C 1
ATOM 869 O O . VAL A 1 115 ? 47.914 15.642 -64.493 1.00 93.19 115 VAL A O 1
ATOM 872 N N . PHE A 1 116 ? 46.075 16.162 -63.316 1.00 92.56 116 PHE A N 1
ATOM 873 C CA . PHE A 1 116 ? 45.753 17.359 -64.098 1.00 92.56 116 PHE A CA 1
ATOM 874 C C . PHE A 1 116 ? 46.901 18.369 -64.106 1.00 92.56 116 PHE A C 1
ATOM 876 O O . PHE A 1 116 ? 47.266 18.867 -65.167 1.00 92.56 116 PHE A O 1
ATOM 883 N N . ARG A 1 117 ? 47.528 18.635 -62.953 1.00 90.31 117 ARG A N 1
ATOM 884 C CA . ARG A 1 117 ? 48.688 19.539 -62.876 1.00 90.31 117 ARG A CA 1
ATOM 885 C C . ARG A 1 117 ? 49.887 19.020 -63.661 1.00 90.31 117 ARG A C 1
ATOM 887 O O . ARG A 1 117 ? 50.596 19.828 -64.252 1.00 90.31 117 ARG A O 1
ATOM 894 N N . ARG A 1 118 ? 50.132 17.706 -63.665 1.00 90.38 118 ARG A N 1
ATOM 895 C CA . ARG A 1 118 ? 51.211 17.102 -64.458 1.00 90.38 118 ARG A CA 1
ATOM 896 C C . ARG A 1 118 ? 50.930 17.221 -65.956 1.00 90.38 118 ARG A C 1
ATOM 898 O O . ARG A 1 118 ? 51.829 17.612 -66.687 1.00 90.38 118 ARG A O 1
ATOM 905 N N . VAL A 1 119 ? 49.701 16.945 -66.388 1.00 90.81 119 VAL A N 1
ATOM 906 C CA . VAL A 1 119 ? 49.294 17.070 -67.797 1.00 90.81 119 VAL A CA 1
ATOM 907 C C . VAL A 1 119 ? 49.377 18.524 -68.267 1.00 90.81 119 VAL A C 1
ATOM 909 O O . VAL A 1 119 ? 49.965 18.791 -69.306 1.00 90.81 119 VAL A O 1
ATOM 912 N N . TRP A 1 120 ? 48.873 19.479 -67.482 1.00 87.81 120 TRP A N 1
ATOM 913 C CA . TRP A 1 120 ? 48.968 20.904 -67.819 1.00 87.81 120 TRP A CA 1
ATOM 914 C C . TRP A 1 120 ? 50.402 21.425 -67.884 1.00 87.81 120 TRP A C 1
ATOM 916 O O . TRP A 1 120 ? 50.701 22.242 -68.746 1.00 87.81 120 TRP A O 1
ATOM 926 N N . LYS A 1 121 ? 51.295 20.965 -66.999 1.00 84.69 121 LYS A N 1
ATOM 927 C CA . LYS A 1 121 ? 52.715 21.325 -67.090 1.00 84.69 121 LYS A CA 1
ATOM 928 C C . LYS A 1 121 ? 53.382 20.729 -68.326 1.00 84.69 121 LYS A C 1
ATOM 930 O O . LYS A 1 121 ? 54.104 21.453 -68.987 1.00 84.69 121 LYS A O 1
ATOM 935 N N . GLY A 1 122 ? 53.084 19.474 -68.665 1.00 81.69 122 GLY A N 1
ATOM 936 C CA . GLY A 1 122 ? 53.608 18.847 -69.882 1.00 81.69 122 GLY A CA 1
ATOM 937 C C . GLY A 1 122 ? 53.169 19.556 -71.166 1.00 81.69 122 GLY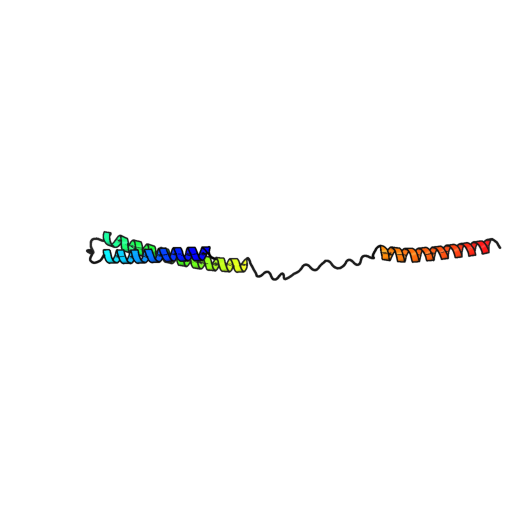 A C 1
ATOM 938 O O . GLY A 1 122 ? 53.967 19.689 -72.074 1.00 81.69 122 GLY A O 1
ATOM 939 N N . ILE A 1 123 ? 51.938 20.079 -71.209 1.00 82.94 123 ILE A N 1
ATOM 940 C CA . ILE A 1 123 ? 51.428 20.864 -72.351 1.00 82.94 123 ILE A CA 1
ATOM 941 C C . ILE A 1 123 ? 52.054 22.271 -72.426 1.00 82.94 123 ILE A C 1
ATOM 943 O O . ILE A 1 123 ? 52.077 22.865 -73.492 1.00 82.94 123 ILE A O 1
ATOM 947 N N . MET A 1 124 ? 52.522 22.828 -71.304 1.00 73.06 124 MET A N 1
ATOM 948 C CA . MET A 1 124 ? 53.148 24.162 -71.243 1.00 73.06 124 MET A CA 1
ATOM 949 C C . MET A 1 124 ? 54.683 24.125 -71.357 1.00 73.06 124 MET A C 1
ATOM 951 O O . MET A 1 124 ? 55.301 25.183 -71.456 1.00 73.06 124 MET A O 1
ATOM 955 N N . GLU A 1 125 ? 55.296 22.942 -71.248 1.00 61.81 125 GLU A N 1
ATOM 956 C CA . GLU A 1 125 ? 56.737 22.709 -71.436 1.00 61.81 125 GLU A CA 1
ATOM 957 C C . GLU A 1 125 ? 57.083 22.235 -72.867 1.00 61.81 125 GLU A C 1
ATOM 959 O O . GLU A 1 125 ? 58.269 22.149 -73.188 1.00 61.81 125 GLU A O 1
ATOM 964 N N . GLU A 1 126 ? 56.078 21.979 -73.719 1.00 48.62 126 GLU A N 1
ATOM 965 C CA . GLU A 1 126 ? 56.191 21.916 -75.193 1.00 48.62 126 GLU A CA 1
ATOM 966 C C . GLU A 1 126 ? 55.931 23.292 -75.826 1.00 48.62 126 GLU A C 1
ATOM 968 O O . GLU A 1 126 ? 56.645 23.628 -76.800 1.00 48.62 126 GLU A O 1
#

Radius of gyration: 47.8 Å; chains: 1; bounding box: 100×36×118 Å

Secondary structure (DSSP, 8-state):
-HHHHHHHHHHHHHHHHHHHHHHHHHHTTTT--TT-GGGTHHHHHHHHHHHHHHHHHHHHHHHHHHHHHHHHHHS---------PPP-------HHHHHHHHHHHHHHHHHHHHHHHHHHHHHH--

Foldseek 3Di:
DVVVVVVVVVLVVVLVVLVVVLVVLVVVLPDDDPVCCVSVVSNVVSVVVNVVSVVVVVVVVVVVVVVVVVVCVVCVVPPVPDDPDDPDPPPDCPPVNCVVVVVVVVVVVVVVVVVVVVVVVVVVVD

Sequence (126 aa):
MNILQRQTDSVRAELNAAITGVAAANDNTFNVNPVQSVHKTPAAKRQIDVQANTAILTQLVANLEMAKVALLKETPLIQVIDKPILPLQKEKISKLKSLIFGGLLGGFLMVLILVFRRVWKGIMEE